Protein AF-A0A539DUC8-F1 (afdb_monomer)

Sequence (91 aa):
MACTMTVGLILALAGLCRAVGSMLDLSSAETAGLFAGSTTNAPALQAASDALTTGDPVVAYSLVYPAAVTATLVMMALVMGRRLPLPAKHE

Mean predicted aligned error: 6.75 Å

pLDDT: mean 89.77, std 9.8, range [58.59, 96.25]

Radius of gyration: 17.29 Å; Cα contacts (8 Å, |Δi|>4): 75; chains: 1; bounding box: 42×44×38 Å

Secondary st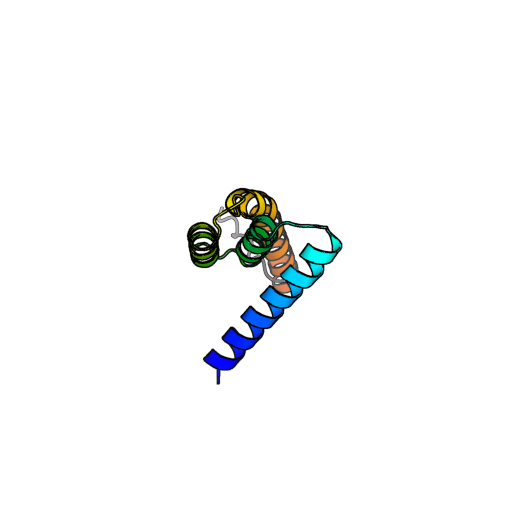ructure (DSSP, 8-state):
-HHHHHHHHHHHHHHHHHHHHHHTT--HHHHHHHHHHHTT-HHHHHHHHHH-SSS-HHHHHHHHHHHHHHHHHHHHHHHHTT---PPP---

Structure (mmCIF, N/CA/C/O backbone):
data_AF-A0A539DUC8-F1
#
_entry.id   AF-A0A539DUC8-F1
#
loop_
_atom_site.group_PDB
_atom_site.id
_atom_site.type_symbol
_atom_site.label_atom_id
_atom_site.label_alt_id
_atom_site.label_comp_id
_atom_site.label_asym_id
_atom_site.label_entity_id
_atom_site.label_seq_id
_atom_site.pdbx_PDB_ins_code
_atom_site.Cartn_x
_atom_site.Cartn_y
_atom_site.Cartn_z
_atom_site.occupancy
_atom_site.B_iso_or_equiv
_atom_site.auth_seq_id
_atom_site.auth_comp_id
_atom_site.auth_asym_id
_atom_site.auth_atom_id
_atom_site.pdbx_PDB_model_num
ATOM 1 N N . MET A 1 1 ? 14.298 -0.868 20.682 1.00 70.50 1 MET A N 1
ATOM 2 C CA . MET A 1 1 ? 13.060 -1.673 20.789 1.00 70.50 1 MET A CA 1
ATOM 3 C C . MET A 1 1 ? 11.985 -1.200 19.811 1.00 70.50 1 M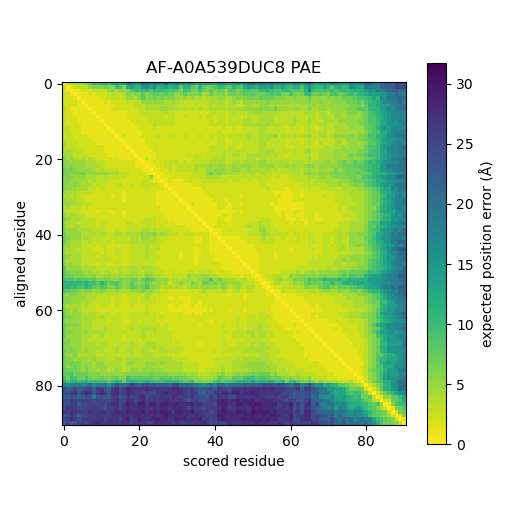ET A C 1
ATOM 5 O O . MET A 1 1 ? 11.616 -1.984 18.951 1.00 70.50 1 MET A O 1
ATOM 9 N N . ALA A 1 2 ? 11.558 0.070 19.845 1.00 80.38 2 ALA A N 1
ATOM 10 C CA . ALA A 1 2 ? 10.537 0.591 18.920 1.00 80.38 2 ALA A CA 1
ATOM 11 C C . ALA A 1 2 ? 10.923 0.494 17.426 1.00 80.38 2 ALA A C 1
ATOM 13 O O . ALA A 1 2 ? 10.132 0.015 16.625 1.00 80.38 2 ALA A O 1
ATOM 14 N N . CYS A 1 3 ? 12.160 0.857 17.060 1.00 87.31 3 CYS A N 1
ATOM 15 C CA . CYS A 1 3 ? 12.612 0.817 15.661 1.00 87.31 3 CYS A CA 1
ATOM 16 C C . CYS A 1 3 ? 12.534 -0.600 15.053 1.00 87.31 3 CYS A C 1
ATOM 18 O O . CYS A 1 3 ? 12.036 -0.785 13.948 1.00 87.31 3 CYS A O 1
ATOM 20 N N . THR A 1 4 ? 12.932 -1.623 15.817 1.00 90.38 4 THR A N 1
ATOM 21 C CA . THR A 1 4 ? 12.872 -3.031 15.395 1.00 90.38 4 THR A CA 1
ATOM 22 C C . THR A 1 4 ? 11.435 -3.509 15.175 1.00 90.38 4 THR A C 1
ATOM 24 O O . THR A 1 4 ? 11.179 -4.237 14.220 1.00 90.38 4 THR A O 1
ATOM 27 N N . MET A 1 5 ? 10.489 -3.077 16.019 1.00 90.50 5 MET A N 1
ATOM 28 C CA . MET A 1 5 ? 9.070 -3.413 15.852 1.00 90.50 5 MET A CA 1
ATOM 29 C C . MET A 1 5 ? 8.483 -2.776 14.592 1.00 90.50 5 MET A C 1
ATOM 31 O O . MET A 1 5 ? 7.777 -3.453 13.851 1.00 90.50 5 MET A O 1
ATOM 35 N N . THR A 1 6 ? 8.805 -1.510 14.313 1.00 90.50 6 THR A N 1
ATOM 36 C CA . THR A 1 6 ? 8.328 -0.827 13.103 1.00 90.50 6 THR A CA 1
ATOM 37 C C . THR A 1 6 ? 8.873 -1.486 11.842 1.00 90.50 6 THR A C 1
ATOM 39 O O . THR A 1 6 ? 8.109 -1.767 10.923 1.00 90.50 6 THR A O 1
ATOM 42 N N . VAL A 1 7 ? 10.174 -1.793 11.809 1.00 92.38 7 VAL A N 1
ATOM 43 C CA . VAL A 1 7 ? 10.784 -2.505 10.676 1.00 92.38 7 VAL A CA 1
ATOM 44 C C . 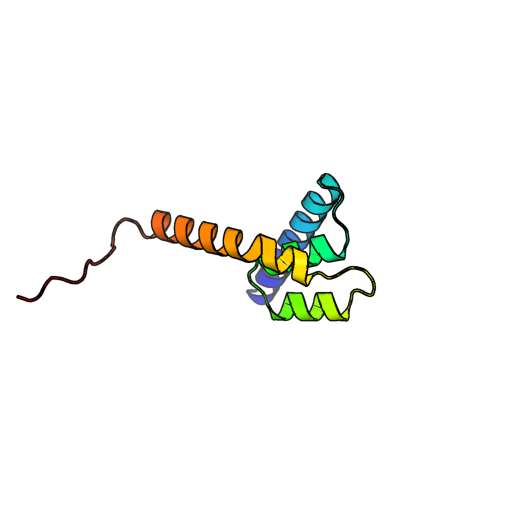VAL A 1 7 ? 10.138 -3.879 10.496 1.00 92.38 7 VAL A C 1
ATOM 46 O O . VAL A 1 7 ? 9.763 -4.230 9.381 1.00 92.38 7 VAL A O 1
ATOM 49 N N . GLY A 1 8 ? 9.933 -4.627 11.585 1.00 94.38 8 GLY A N 1
ATOM 50 C CA . GLY A 1 8 ? 9.245 -5.919 11.540 1.00 94.38 8 GLY A CA 1
ATOM 51 C C . GLY A 1 8 ? 7.826 -5.821 10.973 1.00 94.38 8 GLY A C 1
ATOM 52 O O . GLY A 1 8 ? 7.457 -6.614 10.109 1.00 94.38 8 GLY A O 1
ATOM 53 N N . LEU A 1 9 ? 7.051 -4.817 11.396 1.00 93.75 9 LEU A N 1
ATOM 54 C CA . LEU A 1 9 ? 5.700 -4.576 10.885 1.00 93.75 9 LEU A CA 1
ATOM 55 C C . LEU A 1 9 ? 5.704 -4.222 9.393 1.00 93.75 9 LEU A C 1
ATOM 57 O O . LEU A 1 9 ? 4.908 -4.769 8.634 1.00 93.75 9 LEU A O 1
ATOM 61 N N . ILE A 1 10 ? 6.610 -3.340 8.964 1.00 93.19 10 ILE A N 1
ATOM 62 C CA . ILE A 1 10 ? 6.740 -2.947 7.556 1.00 93.19 10 ILE A CA 1
ATOM 63 C C . ILE A 1 10 ? 7.057 -4.169 6.688 1.00 93.19 10 ILE A C 1
ATOM 65 O O . ILE A 1 10 ? 6.402 -4.377 5.668 1.00 93.19 10 ILE A O 1
ATOM 69 N N . LEU A 1 11 ? 8.013 -5.004 7.107 1.00 94.12 11 LEU A N 1
ATOM 70 C CA . LEU A 1 11 ? 8.374 -6.224 6.381 1.00 94.12 11 LEU A CA 1
ATOM 71 C C . LEU A 1 11 ? 7.214 -7.224 6.326 1.00 94.12 11 LEU A C 1
ATOM 73 O O . LEU A 1 11 ? 6.979 -7.828 5.280 1.00 94.12 11 LEU A O 1
ATOM 77 N N . ALA A 1 12 ? 6.457 -7.368 7.416 1.00 95.25 12 ALA A N 1
ATOM 78 C CA . ALA A 1 12 ? 5.278 -8.228 7.448 1.00 95.25 12 ALA A CA 1
ATOM 79 C C . ALA A 1 12 ? 4.184 -7.743 6.480 1.00 95.25 12 ALA A C 1
ATOM 81 O O . ALA A 1 12 ? 3.648 -8.540 5.712 1.00 95.25 12 ALA A O 1
ATOM 82 N N . LEU A 1 13 ? 3.889 -6.438 6.462 1.00 94.44 13 LEU A N 1
ATOM 83 C CA . LEU A 1 13 ? 2.913 -5.842 5.543 1.00 94.44 13 LEU A CA 1
ATOM 84 C C . LEU A 1 13 ? 3.359 -5.947 4.080 1.00 94.44 13 LEU A C 1
ATOM 86 O O . LEU A 1 13 ? 2.543 -6.259 3.213 1.00 94.44 13 LEU A O 1
ATOM 90 N N . ALA A 1 14 ? 4.648 -5.744 3.801 1.00 93.62 14 ALA A N 1
ATOM 91 C CA . ALA A 1 14 ? 5.209 -5.929 2.465 1.00 93.62 14 ALA A CA 1
ATOM 92 C C . ALA A 1 14 ? 5.104 -7.394 2.007 1.00 93.62 14 ALA A C 1
ATOM 94 O O . ALA A 1 14 ? 4.695 -7.664 0.876 1.00 93.62 14 ALA A O 1
ATOM 95 N N . GLY A 1 15 ? 5.402 -8.346 2.899 1.00 94.19 15 GLY A N 1
ATOM 96 C CA . GLY A 1 15 ? 5.222 -9.776 2.648 1.00 94.19 15 GLY A CA 1
ATOM 97 C C . GLY A 1 15 ? 3.765 -10.142 2.364 1.00 94.19 15 GLY A C 1
ATOM 98 O O . GLY A 1 15 ? 3.492 -10.866 1.407 1.00 94.19 15 GLY A O 1
ATOM 99 N N . LEU A 1 16 ? 2.823 -9.581 3.129 1.00 95.44 16 LEU A N 1
ATOM 100 C CA . LEU A 1 16 ? 1.390 -9.772 2.904 1.00 95.44 16 LEU A CA 1
ATOM 101 C C . LEU A 1 16 ? 0.948 -9.214 1.545 1.00 95.44 16 LEU A C 1
ATOM 103 O O . LEU A 1 16 ? 0.274 -9.916 0.795 1.00 95.44 16 LEU A O 1
ATOM 107 N N . CYS A 1 17 ? 1.366 -7.995 1.193 1.00 94.19 17 CYS A N 1
ATOM 108 C CA . CYS A 1 17 ? 1.055 -7.406 -0.112 1.00 94.19 17 CYS A CA 1
ATOM 109 C C . CYS A 1 17 ? 1.622 -8.251 -1.256 1.00 94.19 17 CYS A C 1
ATOM 111 O O . CYS A 1 17 ? 0.952 -8.428 -2.268 1.00 94.19 17 CYS A O 1
ATOM 113 N N . ARG A 1 18 ? 2.818 -8.828 -1.088 1.00 94.50 18 ARG A N 1
ATOM 114 C CA . ARG A 1 18 ? 3.416 -9.721 -2.085 1.00 94.50 18 ARG A CA 1
ATOM 115 C C . ARG A 1 18 ? 2.677 -11.052 -2.207 1.00 94.50 18 ARG A C 1
ATOM 117 O O . ARG A 1 18 ? 2.491 -11.523 -3.324 1.00 94.50 18 ARG A O 1
ATOM 124 N N . ALA A 1 19 ? 2.231 -11.630 -1.093 1.00 95.25 19 ALA A N 1
ATOM 125 C CA . ALA A 1 19 ? 1.406 -12.834 -1.107 1.00 95.25 19 ALA A CA 1
ATOM 126 C C . ALA A 1 19 ? 0.080 -12.579 -1.840 1.00 95.25 19 ALA A C 1
ATOM 128 O O . ALA A 1 19 ? -0.236 -13.281 -2.797 1.00 95.25 19 ALA A O 1
ATOM 129 N N . VAL A 1 20 ? -0.641 -11.518 -1.466 1.00 93.75 20 VAL A N 1
ATOM 130 C CA . VAL A 1 20 ? -1.899 -11.125 -2.121 1.00 93.75 20 VAL A CA 1
ATOM 131 C C . VAL A 1 20 ? -1.678 -10.801 -3.600 1.00 93.75 20 VAL A C 1
ATOM 133 O O . VAL A 1 20 ? -2.414 -11.299 -4.445 1.00 93.75 20 VAL A O 1
ATOM 136 N N . GLY A 1 21 ? -0.634 -10.037 -3.927 1.00 93.06 21 GLY A N 1
ATOM 137 C CA . GLY A 1 21 ? -0.293 -9.704 -5.308 1.00 93.06 21 GLY A CA 1
ATOM 138 C C . GLY A 1 21 ? -0.008 -10.939 -6.157 1.00 93.06 21 GLY A C 1
ATOM 139 O O . GLY A 1 21 ? -0.490 -11.020 -7.279 1.00 93.06 21 GLY A O 1
ATOM 140 N N . SER A 1 22 ?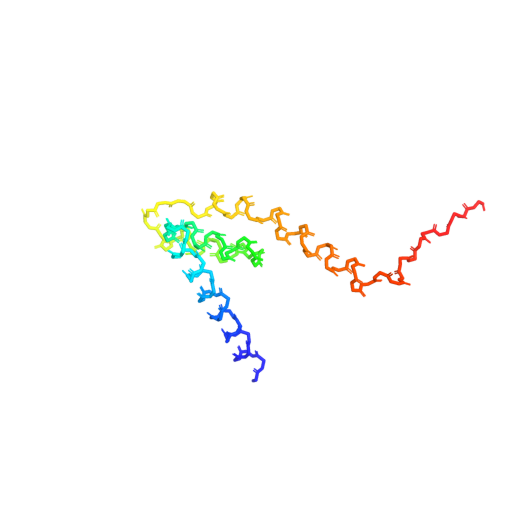 0.669 -11.950 -5.602 1.00 92.31 22 SER A N 1
ATOM 141 C CA . SER A 1 22 ? 0.903 -13.215 -6.311 1.00 92.31 22 SER A CA 1
ATOM 142 C C . SER A 1 22 ? -0.367 -14.038 -6.545 1.00 92.31 22 SER A C 1
ATOM 144 O O . SER A 1 22 ? -0.457 -14.736 -7.547 1.00 92.31 22 SER A O 1
ATOM 146 N N . MET A 1 23 ? -1.366 -13.943 -5.659 1.00 95.06 23 MET A N 1
ATOM 147 C CA . MET A 1 23 ? -2.655 -14.626 -5.839 1.00 95.06 23 MET A CA 1
ATOM 148 C C . MET A 1 23 ? -3.540 -13.947 -6.892 1.00 95.06 23 MET A C 1
ATOM 150 O O . MET A 1 23 ? -4.434 -14.586 -7.439 1.00 95.06 23 MET A O 1
ATOM 154 N N . LEU A 1 24 ? -3.308 -12.658 -7.143 1.00 92.75 24 LEU A N 1
ATOM 155 C CA . LEU A 1 24 ? -4.068 -11.822 -8.073 1.00 92.75 24 LEU A CA 1
ATOM 156 C C . LEU A 1 24 ? -3.314 -11.542 -9.386 1.00 92.75 24 LEU A C 1
ATOM 158 O O . LEU A 1 24 ? -3.792 -10.743 -10.183 1.00 92.75 24 LEU A O 1
ATOM 162 N N . ASP A 1 25 ? -2.158 -12.182 -9.596 1.00 93.69 25 ASP A N 1
ATOM 163 C CA . ASP A 1 25 ? -1.275 -11.986 -10.759 1.00 93.69 25 ASP A CA 1
ATOM 164 C C . ASP A 1 25 ? -0.879 -10.508 -10.988 1.00 93.69 25 ASP A C 1
ATOM 166 O O . ASP A 1 25 ? -0.770 -10.018 -12.110 1.00 93.69 25 ASP A O 1
ATOM 170 N N . LEU A 1 26 ? -0.677 -9.764 -9.893 1.00 92.81 26 LEU A N 1
ATOM 171 C CA . LEU A 1 26 ? -0.268 -8.362 -9.953 1.00 92.81 26 LEU A CA 1
ATOM 172 C C . LEU A 1 26 ? 1.210 -8.238 -10.324 1.00 92.81 26 LEU A C 1
ATOM 174 O O . LEU A 1 26 ? 2.082 -8.931 -9.784 1.00 92.81 26 LEU A O 1
ATOM 178 N N . SER A 1 27 ? 1.512 -7.256 -11.169 1.00 94.56 27 SER A N 1
ATOM 179 C CA . SER A 1 27 ? 2.882 -6.848 -11.460 1.00 94.56 27 SER A CA 1
ATOM 180 C C . SER A 1 27 ? 3.599 -6.314 -10.210 1.00 94.56 27 SER A C 1
ATOM 182 O O . SER A 1 27 ? 3.000 -5.983 -9.176 1.00 94.56 27 SER A O 1
ATOM 184 N N . SER A 1 28 ? 4.926 -6.195 -10.298 1.00 92.44 28 SER A N 1
ATOM 185 C CA . SER A 1 28 ? 5.737 -5.583 -9.239 1.00 92.44 28 SER A CA 1
ATOM 186 C C . SER A 1 28 ? 5.341 -4.127 -8.977 1.00 92.44 28 SER A C 1
ATOM 188 O O . SER A 1 28 ? 5.310 -3.716 -7.817 1.00 92.44 28 SER A O 1
ATOM 190 N N . ALA A 1 29 ? 4.987 -3.377 -10.025 1.00 94.19 29 ALA A N 1
ATOM 191 C CA . ALA A 1 29 ? 4.515 -2.001 -9.913 1.00 94.19 29 ALA A CA 1
ATOM 192 C C . ALA A 1 29 ? 3.167 -1.907 -9.199 1.00 94.19 29 ALA A C 1
ATOM 194 O O . ALA A 1 29 ? 3.019 -1.127 -8.259 1.00 94.19 29 ALA A O 1
ATOM 195 N N . GLU A 1 30 ? 2.211 -2.759 -9.562 1.00 96.06 30 GLU A N 1
ATOM 196 C CA . GLU A 1 30 ? 0.902 -2.783 -8.905 1.00 96.06 30 GLU A CA 1
ATOM 197 C C . GLU A 1 30 ? 1.007 -3.207 -7.441 1.00 96.06 30 GLU A C 1
ATOM 199 O O . GLU A 1 30 ? 0.385 -2.598 -6.574 1.00 96.06 30 GLU A O 1
ATOM 204 N N . THR A 1 31 ? 1.851 -4.197 -7.136 1.00 95.88 31 THR A N 1
ATOM 205 C CA . THR A 1 31 ? 2.087 -4.642 -5.755 1.00 95.88 31 THR A CA 1
ATOM 206 C C . THR A 1 31 ? 2.746 -3.543 -4.912 1.00 95.88 31 THR A C 1
ATOM 208 O O . THR A 1 31 ? 2.378 -3.347 -3.752 1.00 95.88 31 THR A O 1
ATOM 211 N N . ALA A 1 32 ? 3.703 -2.800 -5.479 1.00 95.25 32 ALA A N 1
ATOM 212 C CA . ALA A 1 32 ? 4.349 -1.684 -4.792 1.00 95.25 32 ALA A CA 1
ATOM 213 C C . ALA A 1 32 ? 3.375 -0.517 -4.555 1.00 95.25 32 ALA A C 1
ATOM 215 O O . ALA A 1 32 ? 3.328 0.036 -3.454 1.00 95.25 32 ALA A O 1
ATOM 216 N N . GLY A 1 33 ? 2.541 -0.199 -5.550 1.00 95.50 33 GLY A N 1
ATOM 217 C CA . GLY A 1 33 ? 1.469 0.787 -5.420 1.00 95.50 33 GLY A CA 1
ATOM 218 C C . GLY A 1 33 ? 0.398 0.373 -4.409 1.00 95.50 33 GLY A C 1
ATOM 219 O O . GLY A 1 33 ? -0.038 1.200 -3.612 1.00 95.50 33 GLY A O 1
ATOM 220 N N . LEU A 1 34 ? 0.033 -0.912 -4.361 1.00 95.88 34 LEU A N 1
ATOM 221 C CA . LEU A 1 34 ? -0.875 -1.483 -3.361 1.00 95.88 34 LEU A CA 1
ATOM 222 C C . LEU A 1 34 ? -0.316 -1.330 -1.943 1.00 95.88 34 LEU A C 1
ATOM 224 O O . LEU A 1 34 ? -1.031 -0.898 -1.036 1.00 95.88 34 LEU A O 1
ATOM 228 N N . PHE A 1 35 ? 0.964 -1.645 -1.746 1.00 96.25 35 PHE A N 1
ATOM 229 C CA . PHE A 1 35 ? 1.631 -1.464 -0.458 1.00 96.25 35 PHE A CA 1
ATOM 230 C C . PHE A 1 35 ? 1.663 0.015 -0.042 1.00 96.25 35 PHE A C 1
ATOM 232 O O . PHE A 1 35 ? 1.246 0.359 1.066 1.00 96.25 35 PHE A O 1
ATOM 239 N N . ALA A 1 36 ? 2.093 0.911 -0.935 1.00 95.94 36 ALA A N 1
ATOM 240 C CA . ALA A 1 36 ? 2.149 2.343 -0.648 1.00 95.94 36 ALA A CA 1
ATOM 241 C C . ALA A 1 36 ? 0.752 2.947 -0.406 1.00 95.94 36 ALA A C 1
ATOM 243 O O . ALA A 1 36 ? 0.581 3.768 0.493 1.00 95.94 36 ALA A O 1
ATOM 244 N N . GLY A 1 37 ? -0.259 2.518 -1.169 1.00 95.25 37 GLY A N 1
ATOM 245 C CA . GLY A 1 37 ? -1.634 3.013 -1.079 1.00 95.25 37 GLY A CA 1
ATOM 246 C C . GLY A 1 37 ? -2.346 2.541 0.183 1.00 95.25 37 GLY A C 1
ATOM 247 O O . GLY A 1 37 ? -2.956 3.346 0.882 1.00 95.25 37 GLY A O 1
ATOM 248 N N . SER A 1 38 ? -2.211 1.257 0.526 1.00 94.75 38 SER A N 1
ATOM 249 C CA . SER A 1 38 ? -2.811 0.680 1.739 1.00 94.75 38 SER A CA 1
ATOM 250 C C . SER A 1 38 ? -2.208 1.248 3.023 1.00 94.75 38 SER A C 1
ATOM 252 O O . SER A 1 38 ? -2.912 1.413 4.016 1.00 94.75 38 SER A O 1
ATOM 254 N N . THR A 1 39 ? -0.921 1.598 2.988 1.00 94.56 39 THR A N 1
ATOM 255 C CA . THR A 1 39 ? -0.225 2.261 4.100 1.00 94.56 39 THR A CA 1
ATOM 256 C C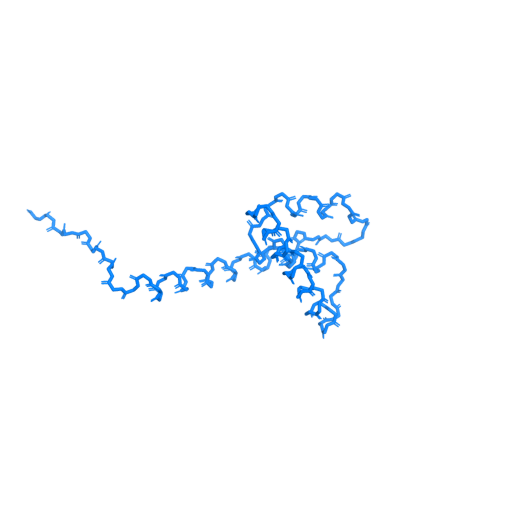 . THR A 1 39 ? -0.299 3.788 4.033 1.00 94.56 39 THR A C 1
ATOM 258 O O . THR A 1 39 ? 0.219 4.461 4.925 1.00 94.56 39 THR A O 1
ATOM 261 N N . THR A 1 40 ? -0.951 4.358 3.011 1.00 94.44 40 THR A N 1
ATOM 262 C CA . THR A 1 40 ? -1.054 5.810 2.774 1.00 94.44 40 THR A CA 1
ATOM 263 C C . THR A 1 40 ? 0.306 6.530 2.827 1.00 94.44 40 THR A C 1
ATOM 265 O O . THR A 1 40 ? 0.433 7.622 3.378 1.00 94.44 40 THR A O 1
ATOM 268 N N . ASN A 1 41 ? 1.353 5.899 2.283 1.00 94.12 41 ASN A N 1
ATOM 269 C CA . ASN A 1 41 ? 2.745 6.324 2.428 1.00 94.12 41 ASN A CA 1
ATOM 270 C C . ASN A 1 41 ? 3.312 6.884 1.110 1.00 94.12 41 ASN A C 1
ATOM 272 O O . ASN A 1 41 ? 3.789 6.142 0.251 1.00 94.12 41 ASN A O 1
ATOM 276 N N . ALA A 1 42 ? 3.296 8.213 0.974 1.00 93.19 42 ALA A N 1
ATOM 277 C CA . ALA A 1 42 ? 3.804 8.902 -0.215 1.00 93.19 42 ALA A CA 1
ATOM 278 C C . ALA A 1 42 ? 5.326 8.723 -0.452 1.00 93.19 42 ALA A C 1
ATOM 280 O O . ALA A 1 42 ? 5.708 8.453 -1.589 1.00 93.19 42 ALA A O 1
ATOM 281 N N . PRO A 1 43 ? 6.211 8.784 0.567 1.00 93.31 43 PRO A N 1
ATOM 282 C CA . PRO A 1 43 ? 7.628 8.448 0.388 1.00 93.31 43 PRO A CA 1
ATOM 283 C C . PRO A 1 43 ? 7.879 7.035 -0.154 1.00 93.31 43 PRO A C 1
ATOM 285 O O . PRO A 1 43 ? 8.772 6.841 -0.977 1.00 93.31 43 PRO A O 1
ATOM 288 N N . ALA A 1 44 ? 7.089 6.046 0.278 1.00 93.19 44 ALA A N 1
ATOM 289 C CA . ALA A 1 44 ? 7.197 4.682 -0.237 1.00 93.19 44 ALA A CA 1
ATOM 290 C C . ALA A 1 44 ? 6.778 4.585 -1.711 1.00 93.19 44 ALA A C 1
ATOM 292 O O . ALA A 1 44 ? 7.402 3.842 -2.465 1.00 93.19 44 ALA A O 1
ATOM 293 N N . LEU A 1 45 ? 5.765 5.357 -2.129 1.00 95.00 45 LEU A N 1
ATOM 294 C CA . LEU A 1 45 ? 5.373 5.449 -3.536 1.00 95.00 45 LEU A CA 1
ATOM 295 C C . LEU A 1 45 ? 6.504 6.028 -4.387 1.00 95.00 45 LEU A C 1
ATOM 297 O O . LEU A 1 45 ? 6.831 5.449 -5.416 1.00 95.00 45 LEU A O 1
ATOM 301 N N . GLN A 1 46 ? 7.133 7.117 -3.939 1.00 95.50 46 GLN A N 1
ATOM 302 C CA . GLN A 1 46 ? 8.244 7.718 -4.677 1.00 95.50 46 GLN A CA 1
ATOM 303 C C . GLN A 1 46 ? 9.418 6.743 -4.812 1.00 95.50 46 GLN A C 1
ATOM 305 O O . GLN A 1 46 ? 9.920 6.535 -5.910 1.00 95.50 46 GLN A O 1
ATOM 310 N N . ALA A 1 47 ? 9.799 6.075 -3.720 1.00 95.00 47 ALA A N 1
ATOM 311 C CA . ALA A 1 47 ? 10.857 5.070 -3.754 1.00 95.00 47 ALA A CA 1
ATOM 312 C C . ALA A 1 47 ? 10.529 3.899 -4.701 1.00 95.00 47 ALA A C 1
ATOM 314 O O . ALA A 1 47 ? 11.423 3.375 -5.361 1.00 95.00 47 ALA A O 1
ATOM 315 N N . ALA A 1 48 ? 9.258 3.491 -4.785 1.00 94.62 48 ALA A N 1
ATOM 316 C CA . ALA A 1 48 ? 8.817 2.476 -5.736 1.00 94.62 48 ALA A CA 1
ATOM 317 C C . ALA A 1 48 ? 8.918 2.969 -7.186 1.00 94.62 48 ALA A C 1
ATOM 319 O O . ALA A 1 48 ? 9.438 2.240 -8.029 1.00 94.62 48 ALA A O 1
ATOM 320 N N . SER A 1 49 ? 8.464 4.193 -7.465 1.00 94.75 49 SER A N 1
ATOM 321 C CA . SER A 1 49 ? 8.563 4.810 -8.793 1.00 94.75 49 SER A CA 1
ATOM 322 C C . SER A 1 49 ? 10.012 4.962 -9.253 1.00 94.75 49 SER A C 1
ATOM 324 O O . SER A 1 49 ? 10.300 4.742 -10.423 1.00 94.75 49 SER A O 1
ATOM 326 N N . ASP A 1 50 ? 10.928 5.279 -8.337 1.00 95.31 50 ASP A N 1
ATOM 327 C CA . ASP A 1 50 ? 12.353 5.419 -8.653 1.00 95.31 50 ASP A CA 1
ATOM 328 C C . ASP A 1 50 ? 13.039 4.054 -8.874 1.00 95.31 50 ASP A C 1
ATOM 330 O O . ASP A 1 50 ? 13.996 3.950 -9.641 1.00 95.31 50 ASP A O 1
ATOM 334 N N . ALA A 1 51 ? 12.573 2.997 -8.198 1.00 93.88 51 ALA A N 1
ATOM 335 C CA . ALA A 1 51 ? 13.175 1.663 -8.264 1.00 93.88 51 ALA A CA 1
ATOM 336 C C . ALA A 1 51 ? 12.657 0.798 -9.428 1.00 93.88 51 ALA A C 1
ATOM 338 O O . ALA A 1 51 ? 13.338 -0.140 -9.852 1.00 93.88 51 ALA A O 1
ATOM 339 N N . LEU A 1 52 ? 11.444 1.059 -9.916 1.00 93.62 52 LEU A N 1
ATOM 340 C CA . LEU A 1 52 ? 10.797 0.264 -10.955 1.00 93.62 52 LEU A CA 1
ATOM 341 C C . LEU A 1 52 ? 11.067 0.847 -12.341 1.00 93.62 52 LEU A C 1
ATOM 343 O O . LEU A 1 52 ? 10.814 2.012 -12.613 1.00 93.62 52 LEU A O 1
ATOM 347 N N . THR A 1 53 ? 11.531 -0.000 -13.255 1.00 86.88 53 THR A N 1
ATOM 348 C CA . THR A 1 53 ? 11.784 0.376 -14.656 1.00 86.88 53 THR A CA 1
ATOM 349 C C . THR A 1 53 ? 10.616 0.053 -15.585 1.00 86.88 53 THR A C 1
ATOM 351 O O . THR A 1 53 ? 10.620 0.451 -16.748 1.00 86.88 53 THR A O 1
ATOM 354 N N . THR A 1 54 ? 9.626 -0.698 -15.095 1.00 86.12 54 THR A N 1
ATOM 355 C CA . THR A 1 54 ? 8.465 -1.159 -15.866 1.00 86.12 54 THR A CA 1
ATOM 356 C C . THR A 1 54 ? 7.202 -1.074 -15.017 1.00 86.12 54 THR A C 1
ATOM 358 O O . THR A 1 54 ? 7.214 -1.463 -13.847 1.00 86.12 54 THR A O 1
ATOM 361 N N . GLY A 1 55 ? 6.118 -0.585 -15.624 1.00 88.12 55 GLY A N 1
ATOM 362 C CA . GLY A 1 55 ? 4.859 -0.301 -14.934 1.00 88.12 55 GLY A CA 1
ATOM 363 C C . GLY A 1 55 ? 4.893 1.000 -14.124 1.00 88.12 55 GLY A C 1
ATOM 364 O O . GLY A 1 55 ? 5.957 1.550 -13.858 1.00 88.12 55 GLY A O 1
ATOM 365 N N . ASP A 1 56 ? 3.710 1.489 -13.746 1.00 92.81 56 ASP A N 1
ATOM 366 C CA . ASP A 1 56 ? 3.548 2.706 -12.944 1.00 92.81 56 ASP A CA 1
ATOM 367 C C . ASP A 1 56 ? 2.831 2.380 -11.617 1.00 92.81 56 ASP A C 1
ATOM 369 O O . ASP A 1 56 ? 1.625 2.099 -11.620 1.00 92.81 56 ASP A O 1
ATOM 373 N N . PRO A 1 57 ? 3.537 2.401 -10.468 1.00 94.50 57 PRO A N 1
ATOM 374 C CA . PRO A 1 57 ? 2.931 2.115 -9.169 1.00 94.50 57 PRO A CA 1
ATOM 375 C C . PRO A 1 57 ? 1.893 3.169 -8.745 1.00 94.50 57 PRO A C 1
ATOM 377 O O . PRO A 1 57 ? 1.047 2.881 -7.892 1.00 94.50 57 PRO A O 1
ATOM 380 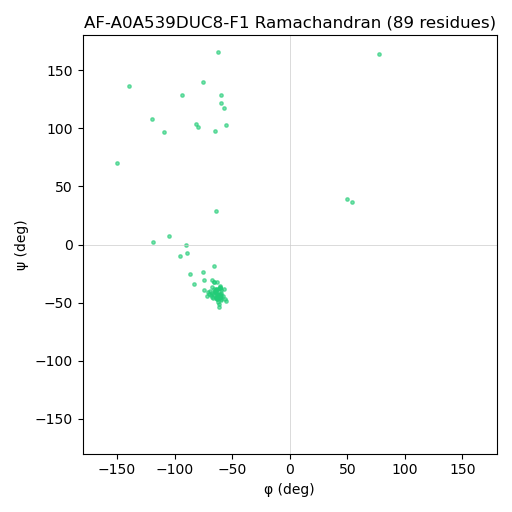N N . VAL A 1 58 ? 1.902 4.369 -9.342 1.00 95.56 58 VAL A N 1
ATOM 381 C CA . VAL A 1 58 ? 0.946 5.447 -9.033 1.00 95.56 58 VAL A CA 1
ATOM 382 C C . VAL A 1 58 ? -0.484 5.040 -9.386 1.00 95.56 58 VAL A C 1
ATOM 384 O O . VAL A 1 58 ? -1.424 5.416 -8.678 1.00 95.56 58 VAL A O 1
ATOM 387 N N . VAL A 1 59 ? -0.661 4.218 -10.423 1.00 95.31 59 VAL A N 1
ATOM 388 C CA . VAL A 1 59 ? -1.979 3.716 -10.834 1.00 95.31 59 VAL A CA 1
ATOM 389 C C . VAL A 1 59 ? -2.605 2.884 -9.714 1.00 95.31 59 VAL A C 1
ATOM 391 O O . VAL A 1 59 ? -3.705 3.191 -9.252 1.00 95.31 59 VAL A O 1
ATOM 394 N N . ALA A 1 60 ? -1.885 1.878 -9.213 1.00 94.69 60 ALA A N 1
ATOM 395 C CA . ALA A 1 60 ? -2.378 1.032 -8.128 1.00 94.69 60 ALA A CA 1
ATOM 396 C C . ALA A 1 60 ? -2.539 1.811 -6.813 1.00 94.69 60 ALA A C 1
ATOM 398 O O . ALA A 1 60 ? -3.537 1.630 -6.113 1.00 94.69 60 ALA A O 1
ATOM 399 N N . TYR A 1 61 ? -1.622 2.737 -6.506 1.00 95.56 61 TYR A N 1
ATOM 400 C CA . TYR A 1 61 ? -1.755 3.630 -5.351 1.00 95.56 61 TYR A CA 1
ATOM 401 C C . TYR A 1 61 ? -3.067 4.426 -5.385 1.00 95.56 61 TYR A C 1
ATOM 403 O O . TYR A 1 61 ? -3.795 4.473 -4.392 1.00 95.56 61 TYR A O 1
ATOM 411 N N . SER A 1 62 ? -3.391 5.011 -6.541 1.00 94.94 62 SER A N 1
ATOM 412 C CA . SER A 1 62 ? -4.569 5.868 -6.715 1.00 94.94 62 SER A CA 1
ATOM 413 C C . SER A 1 62 ? -5.884 5.105 -6.548 1.00 94.94 62 SER A C 1
ATOM 415 O O . SER A 1 62 ? -6.859 5.664 -6.050 1.00 94.94 62 SER A O 1
ATOM 417 N N . LEU A 1 63 ? -5.910 3.821 -6.917 1.00 94.38 63 LEU A N 1
ATOM 418 C CA . LEU A 1 63 ? -7.076 2.952 -6.732 1.00 94.38 63 LEU A CA 1
ATOM 419 C C . LEU A 1 63 ? -7.259 2.530 -5.269 1.00 94.38 63 LEU A C 1
ATOM 421 O O . LEU A 1 63 ? -8.382 2.459 -4.770 1.00 94.38 63 LEU A O 1
ATOM 425 N N . VAL A 1 64 ? -6.159 2.254 -4.571 1.00 95.06 64 VAL A N 1
ATOM 426 C CA . VAL A 1 64 ? -6.189 1.696 -3.212 1.00 95.06 64 VAL A CA 1
ATOM 427 C C . VAL A 1 64 ? -6.390 2.780 -2.151 1.00 95.06 64 VAL A C 1
ATOM 429 O O . VAL A 1 64 ? -7.062 2.536 -1.146 1.00 95.06 64 VAL A O 1
ATOM 432 N N . TYR A 1 65 ? -5.853 3.984 -2.367 1.00 94.38 65 TYR A N 1
ATOM 433 C CA . TYR A 1 65 ? -5.872 5.066 -1.380 1.00 94.38 65 TYR A CA 1
ATOM 434 C C . TYR A 1 65 ? -7.286 5.429 -0.871 1.00 94.38 65 TYR A C 1
ATOM 436 O O . TYR A 1 65 ? -7.481 5.438 0.349 1.00 94.38 65 TYR A O 1
ATOM 444 N N . PRO A 1 66 ? -8.312 5.646 -1.726 1.00 94.56 66 PRO A N 1
ATOM 445 C CA . PRO A 1 66 ? -9.665 5.953 -1.253 1.00 94.56 66 PRO A CA 1
ATOM 446 C C . PRO A 1 66 ? -10.267 4.842 -0.384 1.00 94.56 66 PRO A C 1
ATOM 448 O O . PRO A 1 66 ? -10.937 5.126 0.612 1.00 94.56 66 PRO A O 1
ATOM 451 N N . ALA A 1 67 ? -10.004 3.577 -0.724 1.00 94.94 67 ALA A N 1
ATOM 452 C CA . ALA A 1 67 ? -10.486 2.432 0.043 1.00 94.94 67 ALA A CA 1
ATOM 453 C C . ALA A 1 67 ? -9.796 2.344 1.414 1.00 94.94 67 ALA A C 1
ATOM 455 O O . ALA A 1 67 ? -10.470 2.160 2.428 1.00 94.94 67 ALA A O 1
ATOM 456 N N . ALA A 1 68 ? -8.475 2.544 1.464 1.00 93.69 68 ALA A N 1
ATOM 457 C CA . ALA A 1 68 ? -7.696 2.529 2.703 1.00 93.69 68 ALA A CA 1
ATOM 458 C C . ALA A 1 68 ? -8.123 3.643 3.675 1.00 93.69 68 ALA A C 1
ATOM 460 O O . ALA A 1 68 ? -8.336 3.393 4.867 1.00 93.69 68 ALA A O 1
ATOM 461 N N . VAL A 1 69 ? -8.320 4.863 3.163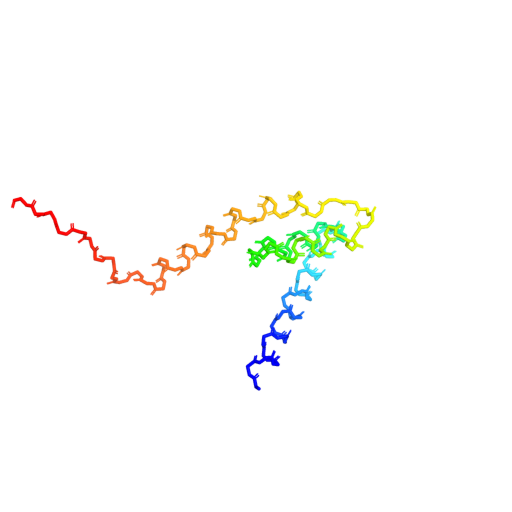 1.00 95.25 69 VAL A N 1
ATOM 462 C CA . VAL A 1 69 ? -8.822 5.996 3.957 1.00 95.25 69 VAL A CA 1
ATOM 463 C C . VAL A 1 69 ? -10.234 5.714 4.465 1.00 95.25 69 VAL A C 1
ATOM 465 O O . VAL A 1 69 ? -10.497 5.882 5.655 1.00 95.25 69 VAL A O 1
ATOM 468 N N . THR A 1 70 ? -11.127 5.224 3.600 1.00 95.88 70 THR A N 1
ATOM 469 C CA . THR A 1 70 ? -12.506 4.883 3.988 1.00 95.88 70 THR A CA 1
ATOM 470 C C . THR A 1 70 ? -12.530 3.826 5.090 1.00 95.88 70 THR A C 1
ATOM 472 O O . THR A 1 70 ? -13.197 4.014 6.107 1.00 95.88 70 THR A O 1
ATOM 475 N N . ALA A 1 71 ? -11.758 2.747 4.940 1.00 93.62 71 ALA A N 1
ATOM 476 C CA . ALA A 1 71 ? -11.645 1.700 5.951 1.00 93.62 71 ALA A CA 1
ATOM 477 C C . ALA A 1 71 ? -11.119 2.254 7.282 1.00 93.62 71 ALA A C 1
ATOM 479 O O . ALA A 1 71 ? -11.672 1.950 8.337 1.00 93.62 71 ALA A O 1
ATOM 480 N N . THR A 1 72 ? -10.103 3.120 7.238 1.00 92.75 72 THR A N 1
ATOM 481 C CA . THR A 1 72 ? -9.550 3.763 8.438 1.00 92.75 72 THR A CA 1
ATOM 482 C C . THR A 1 72 ? -10.590 4.640 9.130 1.00 92.75 72 THR A C 1
ATOM 484 O O . THR A 1 72 ? -10.757 4.536 10.342 1.00 92.75 72 THR A O 1
ATOM 487 N N . LEU A 1 73 ? -11.341 5.455 8.383 1.00 93.44 73 LEU A N 1
ATOM 488 C CA . LEU A 1 73 ? -12.409 6.294 8.937 1.00 93.44 73 LEU A CA 1
ATOM 489 C C . LEU A 1 73 ? -13.519 5.459 9.581 1.00 93.44 73 LEU A C 1
ATOM 491 O O . LEU A 1 73 ? -13.941 5.768 10.693 1.00 93.44 73 LEU A O 1
ATOM 495 N N . VAL A 1 74 ? -13.956 4.381 8.924 1.00 93.75 74 VAL A N 1
ATOM 496 C CA . VAL A 1 74 ? -14.958 3.458 9.477 1.00 93.75 74 VAL A CA 1
ATOM 497 C C . VAL A 1 74 ? -14.432 2.788 10.745 1.00 93.75 74 VAL A C 1
ATOM 499 O O . VAL A 1 74 ? -15.121 2.785 11.762 1.00 93.75 74 VAL A O 1
ATOM 502 N N . MET A 1 75 ? -13.198 2.281 10.732 1.00 92.50 75 MET A N 1
ATOM 503 C CA . MET A 1 75 ? -12.582 1.666 11.911 1.00 92.50 75 MET A CA 1
ATOM 504 C C . MET A 1 75 ? -12.455 2.659 13.066 1.00 92.50 75 MET A C 1
ATOM 506 O O . MET A 1 75 ? -12.806 2.328 14.196 1.00 92.50 75 MET A O 1
ATOM 510 N N . MET A 1 76 ? -12.028 3.894 12.794 1.00 92.19 76 MET A N 1
ATOM 511 C CA . MET A 1 76 ? -11.977 4.956 13.799 1.00 92.19 76 MET A CA 1
ATOM 512 C C . MET A 1 76 ? -13.369 5.287 14.337 1.00 92.19 76 MET A C 1
ATOM 514 O O . MET A 1 76 ? -13.529 5.416 15.546 1.00 92.19 76 MET A O 1
ATOM 518 N N . ALA A 1 77 ? -14.385 5.374 13.477 1.00 90.94 77 ALA A N 1
ATOM 519 C CA . ALA A 1 77 ? -15.760 5.617 13.898 1.00 90.94 77 ALA A CA 1
ATOM 520 C C . ALA A 1 77 ? -16.303 4.484 14.781 1.00 90.94 77 ALA A C 1
ATOM 522 O O . ALA A 1 77 ? -16.988 4.758 15.761 1.00 90.94 77 ALA A O 1
ATOM 523 N N . LEU A 1 78 ? -15.968 3.224 14.491 1.00 90.75 78 LEU A N 1
ATOM 524 C CA . LEU A 1 78 ? -16.367 2.077 15.312 1.00 90.75 78 LEU A CA 1
ATOM 525 C C . LEU A 1 78 ? -15.631 2.047 16.659 1.00 90.75 78 LEU A C 1
ATOM 527 O O . LEU A 1 78 ? -16.255 1.813 17.693 1.00 90.75 78 LEU A O 1
ATOM 531 N N . VAL A 1 79 ? -14.324 2.324 16.665 1.00 91.75 79 VAL A N 1
ATOM 532 C CA . VAL A 1 79 ? -13.497 2.334 17.884 1.00 91.75 79 VAL A CA 1
ATOM 533 C C . VAL A 1 79 ? -13.835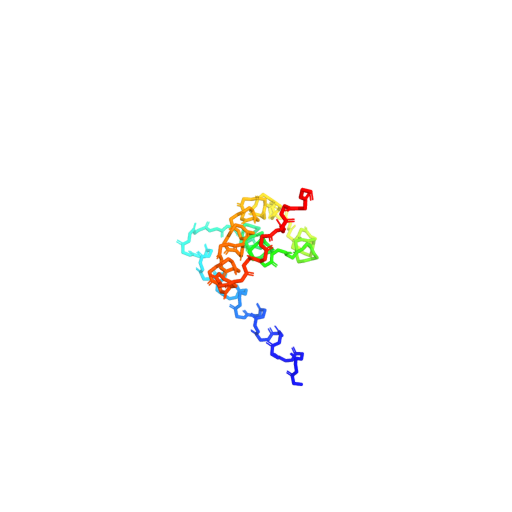 3.530 18.782 1.00 91.75 79 VAL A C 1
ATOM 535 O O . VAL A 1 79 ? -13.939 3.383 19.998 1.00 91.75 79 VAL A O 1
ATOM 538 N N . MET A 1 80 ? -14.048 4.711 18.195 1.00 85.69 80 MET A N 1
ATOM 539 C CA . MET A 1 80 ? -14.346 5.963 18.905 1.00 85.69 80 MET A CA 1
ATOM 540 C C . MET A 1 80 ? -15.855 6.186 19.134 1.00 85.69 80 MET A C 1
ATOM 542 O O . MET A 1 80 ? -16.255 7.101 19.859 1.00 85.69 80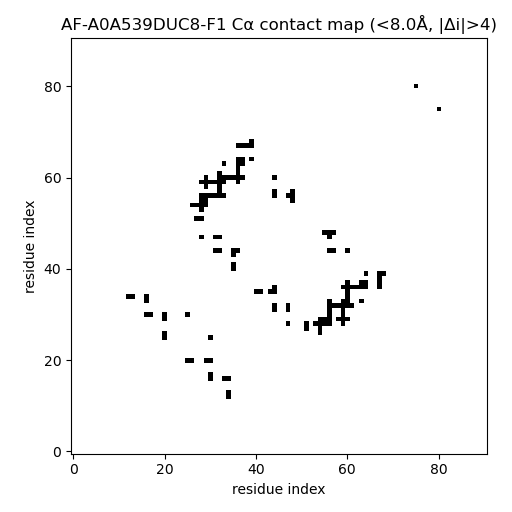 MET A O 1
ATOM 546 N N . GLY A 1 81 ? -16.707 5.338 18.550 1.00 66.69 81 GLY A N 1
ATOM 547 C CA . GLY A 1 81 ? -18.166 5.455 18.413 1.00 66.69 81 GLY A CA 1
ATOM 548 C C . GLY A 1 81 ? -19.017 5.450 19.687 1.00 66.69 81 GLY A C 1
ATOM 549 O O . GLY A 1 81 ? -20.180 5.061 19.643 1.00 66.69 81 GLY A O 1
ATOM 550 N N . ARG A 1 82 ? -18.493 5.914 20.830 1.00 60.78 82 ARG A N 1
ATOM 551 C CA . ARG A 1 82 ? -19.298 6.301 22.007 1.00 60.78 82 ARG A CA 1
ATOM 552 C C . ARG A 1 82 ? -19.163 7.771 22.419 1.00 60.78 82 ARG A C 1
ATOM 554 O O . ARG A 1 82 ? -19.757 8.156 23.431 1.00 60.78 82 ARG A O 1
ATOM 561 N N . ARG A 1 83 ? -18.399 8.597 21.696 1.00 60.22 83 ARG A N 1
ATOM 562 C CA . ARG A 1 83 ? -18.209 10.022 22.022 1.00 60.22 83 ARG A CA 1
ATOM 563 C C . ARG A 1 83 ? -17.958 10.854 20.753 1.00 60.22 83 ARG A C 1
ATOM 565 O O . ARG A 1 83 ? -16.858 11.353 20.566 1.00 60.22 83 ARG A O 1
ATOM 572 N N . LEU A 1 84 ? -18.964 11.037 19.891 1.00 64.44 84 LEU A N 1
ATOM 573 C CA . LEU A 1 84 ? -19.000 12.262 19.080 1.00 64.44 84 LEU A CA 1
ATOM 574 C C . LEU A 1 84 ? -19.596 13.361 19.973 1.00 64.44 84 LEU A C 1
ATOM 576 O O . LEU A 1 84 ? -20.807 13.333 20.203 1.00 64.44 84 LEU A O 1
ATOM 580 N N . PRO A 1 85 ? -18.805 14.297 20.528 1.00 63.94 85 PRO A N 1
ATOM 581 C CA . PRO A 1 85 ? -19.363 15.524 21.071 1.00 63.94 85 PRO A CA 1
ATOM 582 C C . PRO A 1 85 ? -19.972 16.299 19.900 1.00 63.94 85 PRO A C 1
ATOM 584 O O . PRO A 1 85 ? -19.270 16.951 19.130 1.00 63.94 85 PRO A O 1
ATOM 587 N N . LEU A 1 86 ? -21.285 16.160 19.723 1.00 70.44 86 LEU A N 1
ATOM 588 C CA . LEU A 1 86 ? -22.039 17.024 18.827 1.00 70.44 86 LEU A CA 1
ATOM 589 C C . LEU A 1 86 ? -21.866 18.461 19.341 1.00 70.44 86 LEU A C 1
ATOM 591 O O . LEU A 1 86 ? -22.066 18.681 20.541 1.00 70.44 86 LEU A O 1
ATOM 595 N N . PRO A 1 87 ? -21.475 19.428 18.493 1.00 70.81 87 PRO A N 1
ATOM 596 C CA . PRO A 1 87 ? -21.413 20.821 18.906 1.00 70.81 87 PRO A CA 1
ATOM 597 C C . PRO A 1 87 ? -22.798 21.230 19.409 1.00 70.81 87 PRO A C 1
ATOM 599 O O . PRO A 1 87 ? -23.787 21.149 18.677 1.00 70.81 87 PRO A O 1
ATOM 602 N N . ALA A 1 88 ? -22.874 21.593 20.690 1.00 70.06 88 ALA A N 1
ATOM 603 C CA . ALA A 1 88 ? -24.101 22.084 21.287 1.00 70.06 88 ALA A CA 1
ATOM 604 C C . ALA A 1 88 ? -24.519 23.343 20.523 1.00 70.06 88 ALA A C 1
ATOM 606 O O . ALA A 1 88 ? -23.757 24.303 20.417 1.00 70.06 88 ALA A O 1
ATOM 607 N N . LYS A 1 89 ? -25.725 23.305 19.954 1.00 68.25 89 LYS A N 1
ATOM 608 C CA . LYS A 1 89 ? -26.413 24.466 19.397 1.00 68.25 89 LYS A CA 1
ATOM 609 C C . LYS A 1 89 ? -26.493 25.528 20.501 1.00 68.25 89 LYS A C 1
ATOM 611 O O . LYS A 1 89 ? -27.293 25.386 21.420 1.00 68.25 89 LYS A O 1
ATOM 616 N N . HIS A 1 90 ? -25.637 26.543 20.437 1.00 64.25 90 HIS A N 1
ATOM 617 C CA . HIS A 1 90 ? -25.811 27.767 21.207 1.00 64.25 90 HIS A CA 1
ATOM 618 C C . HIS A 1 90 ? -26.852 28.612 20.463 1.00 64.25 90 HIS A C 1
ATOM 620 O O . HIS A 1 90 ? -26.544 29.180 19.416 1.00 64.25 90 HIS A O 1
ATOM 626 N N . GLU A 1 91 ? -28.092 28.580 20.960 1.00 58.59 91 GLU A N 1
ATOM 627 C CA . GLU A 1 91 ? -29.102 29.623 20.708 1.00 58.59 91 GLU A CA 1
ATOM 628 C C . GLU A 1 91 ? -28.813 30.854 21.561 1.00 58.59 91 GLU A C 1
ATOM 630 O O . GLU A 1 91 ? -28.330 30.666 22.704 1.00 58.59 91 GLU A O 1
#

Foldseek 3Di:
DVVVVVVVVLVVLLVVLVVVCVVVVHDPLLSQLLSCQLVVNPVSLVVSCVPDPDDHNVVNSVVRNVVNVVVVVVVCCVVVVPDPPDPPPDD

Solvent-accessible surface area (backbone atoms only — not comparable to full-atom values): 5071 Å² total; per-residue (Å²): 112,70,68,62,53,52,52,51,50,51,53,51,52,50,50,49,35,50,53,54,20,62,76,67,73,46,50,73,24,39,30,44,6,38,45,19,11,59,67,70,34,68,71,55,38,52,54,44,54,74,71,45,93,60,75,61,23,65,60,32,18,64,66,32,31,64,54,36,52,50,51,49,52,51,50,46,48,65,75,52,64,88,64,81,82,69,83,76,83,82,126